Protein AF-A0A7S1ZE41-F1 (afdb_monomer_lite)

Foldseek 3Di:
DVQCPVPPLERLEEEAEDEAAALLLADAQPPPRDGSVRHHHWDKDFDPDDVPDFVDDDPNRGYHYGIYTYDYQDPHRDDRHGQDCQSVVQVVCVSVVDDFPFPDDDDDPDPPQGPGRRSVD

pLDDT: mean 70.13, std 17.93, range [33.12, 95.06]

InterPro domains:
  IPR008757 Peptidase M6-like, domain [PF05547] (6-112)

Organism: NCBI:txid49249

Radius of gyration: 16.39 Å; chains: 1; bounding box: 39×30×40 Å

Secondary structure (DSSP, 8-state):
--S-SS-SSEES-EEEEEEEE-GGG-SB-TTT--BGGGSPPPEEEE----TT--SEEETTEEEEE-EEEEEEEE-SSSS-PBPPHHHHHHHHHHHTTPPP------SS--------TTS--

Structure (mmCIF, N/CA/C/O backbone):
data_AF-A0A7S1ZE41-F1
#
_entry.id   AF-A0A7S1ZE41-F1
#
loop_
_atom_site.group_PDB
_atom_site.id
_atom_site.type_symbol
_atom_site.label_atom_id
_atom_site.label_alt_id
_atom_site.label_comp_id
_atom_site.label_asym_id
_atom_site.label_entity_id
_atom_site.label_seq_id
_atom_site.pdbx_PDB_ins_code
_atom_site.Cartn_x
_atom_site.Cartn_y
_atom_site.Cartn_z
_atom_site.occupancy
_atom_site.B_iso_or_equiv
_atom_site.auth_seq_id
_atom_site.auth_comp_id
_atom_site.auth_asym_id
_atom_site.auth_atom_id
_atom_site.pdbx_PDB_model_num
ATOM 1 N N . ASP A 1 1 ? -20.770 -0.194 14.066 1.00 56.12 1 ASP A N 1
ATOM 2 C CA . ASP A 1 1 ? -19.327 -0.439 14.240 1.00 56.12 1 ASP A CA 1
ATOM 3 C C . ASP A 1 1 ? -18.935 -1.652 13.397 1.00 56.12 1 ASP A C 1
ATOM 5 O O . ASP A 1 1 ? -18.756 -2.743 13.907 1.00 56.12 1 ASP A O 1
ATOM 9 N N . LYS A 1 2 ? -18.972 -1.508 12.060 1.00 59.88 2 LYS A N 1
ATOM 10 C CA . LYS A 1 2 ? -18.813 -2.634 11.109 1.00 59.88 2 LYS A CA 1
ATOM 11 C C . LYS A 1 2 ? -17.345 -2.977 10.800 1.00 59.88 2 LYS A C 1
ATOM 13 O O . LYS A 1 2 ? -17.097 -4.012 10.197 1.00 59.88 2 LYS A O 1
ATOM 18 N N . PHE A 1 3 ? -16.417 -2.109 11.201 1.00 67.44 3 PHE A N 1
ATOM 19 C CA . PHE A 1 3 ? -14.979 -2.180 10.900 1.00 67.44 3 PHE A CA 1
ATOM 20 C C . PHE A 1 3 ? -14.111 -2.012 12.160 1.00 67.44 3 PHE A C 1
ATOM 22 O O . PHE A 1 3 ? -12.917 -1.772 12.053 1.00 67.44 3 PHE A O 1
ATOM 29 N N . ASP A 1 4 ? -14.760 -2.062 13.322 1.00 66.69 4 ASP A N 1
ATOM 30 C CA . ASP A 1 4 ? -14.193 -1.971 14.667 1.00 66.69 4 ASP A CA 1
ATOM 31 C C . ASP A 1 4 ? -14.782 -3.165 15.430 1.00 66.69 4 ASP A C 1
ATOM 33 O O . ASP A 1 4 ? -15.844 -3.089 16.060 1.00 66.69 4 ASP A O 1
ATOM 37 N N . ARG A 1 5 ? -14.199 -4.341 15.190 1.00 69.00 5 ARG A N 1
ATOM 38 C CA . ARG A 1 5 ? -14.721 -5.633 15.645 1.00 69.00 5 ARG A CA 1
ATOM 39 C C . ARG A 1 5 ? -14.494 -5.830 17.139 1.00 69.00 5 ARG A C 1
ATOM 41 O O . ARG A 1 5 ? -15.273 -6.551 17.769 1.00 69.00 5 ARG A O 1
ATOM 48 N N . ASN A 1 6 ? -13.457 -5.213 17.701 1.00 70.94 6 ASN A N 1
ATOM 49 C CA . ASN A 1 6 ? -13.135 -5.262 19.127 1.00 70.94 6 ASN A CA 1
ATOM 50 C C . ASN A 1 6 ? -13.776 -4.111 19.939 1.00 70.94 6 ASN A C 1
ATOM 52 O O . ASN A 1 6 ? -13.759 -4.178 21.168 1.00 70.94 6 ASN A O 1
ATOM 56 N N . LYS A 1 7 ? -14.430 -3.147 19.273 1.00 73.06 7 LYS A N 1
ATOM 57 C CA . LYS A 1 7 ? -15.149 -2.000 19.855 1.00 73.06 7 LYS A CA 1
ATOM 58 C C . LYS A 1 7 ? -14.240 -1.036 20.619 1.00 73.06 7 LYS A C 1
ATOM 60 O O . LYS A 1 7 ? -14.670 -0.453 21.618 1.00 73.06 7 LYS A O 1
ATOM 65 N N . ASP A 1 8 ? -12.996 -0.881 20.181 1.00 72.56 8 ASP A N 1
ATOM 66 C CA . ASP A 1 8 ? -12.032 0.033 20.799 1.00 72.56 8 ASP A CA 1
ATOM 67 C C . ASP A 1 8 ? -12.079 1.460 20.208 1.00 72.56 8 ASP A C 1
ATOM 69 O O . ASP A 1 8 ? -11.381 2.360 20.684 1.00 72.56 8 ASP A O 1
ATOM 73 N N . GLY A 1 9 ? -12.950 1.702 19.221 1.00 68.62 9 GLY A N 1
ATOM 74 C CA . GLY A 1 9 ? -13.095 2.990 18.544 1.00 68.62 9 GLY A CA 1
ATOM 75 C C . GLY A 1 9 ? -12.050 3.236 17.450 1.00 68.62 9 GLY A C 1
ATOM 76 O O . GLY A 1 9 ? -11.916 4.373 16.976 1.00 68.62 9 GLY A O 1
ATOM 77 N N . ILE A 1 10 ? -11.310 2.200 17.048 1.00 71.75 10 ILE A N 1
ATOM 78 C CA . ILE A 1 10 ? -10.292 2.217 15.999 1.00 71.75 10 ILE A CA 1
ATOM 79 C C . ILE A 1 10 ? -10.726 1.254 14.885 1.00 71.75 10 ILE A C 1
ATOM 81 O O . ILE A 1 10 ? -11.302 0.200 15.122 1.00 71.75 10 ILE A O 1
ATOM 85 N N . ILE A 1 11 ? -10.484 1.626 13.628 1.00 75.44 11 ILE A N 1
ATOM 86 C CA . ILE A 1 11 ? -10.661 0.700 12.506 1.00 75.44 11 ILE A CA 1
ATOM 87 C C . ILE A 1 11 ? -9.623 -0.420 12.626 1.00 75.44 11 ILE A C 1
ATOM 89 O O . ILE A 1 11 ? -8.423 -0.134 12.671 1.00 75.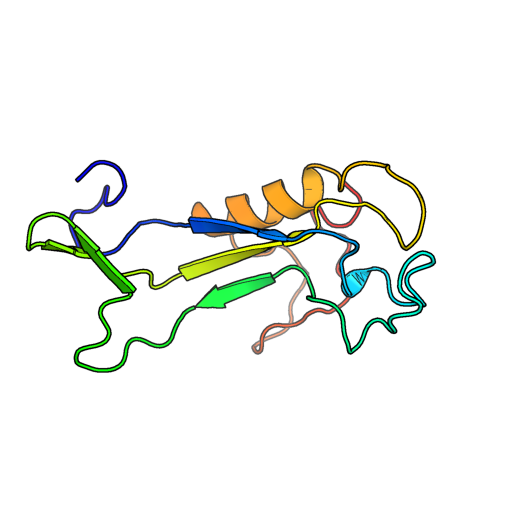44 11 ILE A O 1
ATOM 93 N N . ASP A 1 12 ? -10.088 -1.674 12.596 1.00 70.81 12 ASP A N 1
ATOM 94 C CA . ASP A 1 12 ? -9.250 -2.868 12.757 1.00 70.81 12 ASP A CA 1
ATOM 95 C C . ASP A 1 12 ? -8.112 -2.891 11.729 1.00 70.81 12 ASP A C 1
ATOM 97 O O . ASP A 1 12 ? -6.959 -3.154 12.074 1.00 70.81 12 ASP A O 1
ATOM 101 N N . SER A 1 13 ? -8.420 -2.585 10.460 1.00 71.25 13 SER A N 1
ATOM 102 C CA . SER A 1 13 ? -7.393 -2.294 9.463 1.00 71.25 13 SER A CA 1
A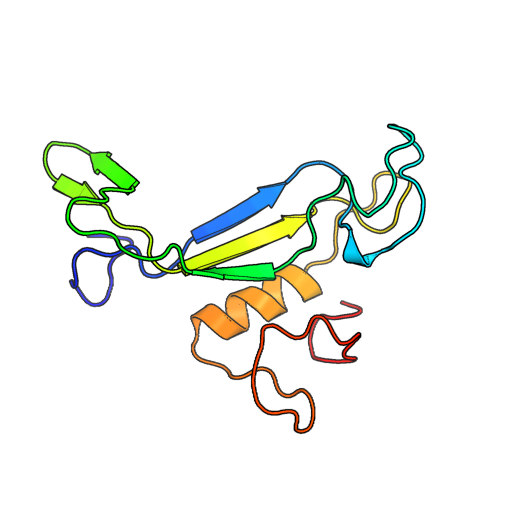TOM 103 C C . SER A 1 13 ? -7.912 -1.623 8.183 1.00 71.25 13 SER A C 1
ATOM 105 O O . SER A 1 13 ? -9.095 -1.702 7.842 1.00 71.25 13 SER A O 1
ATOM 107 N N . ILE A 1 14 ? -6.999 -0.964 7.464 1.00 78.69 14 ILE A N 1
ATOM 108 C CA . ILE A 1 14 ? -7.233 -0.359 6.152 1.00 78.69 14 ILE A CA 1
ATOM 109 C C . ILE A 1 14 ? -6.070 -0.692 5.212 1.00 78.69 14 ILE A C 1
ATOM 111 O O . ILE A 1 14 ? -4.907 -0.697 5.627 1.00 78.69 14 ILE A O 1
ATOM 115 N N . THR A 1 15 ? -6.391 -0.926 3.941 1.00 82.00 15 THR A N 1
ATOM 116 C CA . THR A 1 15 ? -5.410 -1.159 2.878 1.00 82.00 15 THR A CA 1
ATOM 117 C C . THR A 1 15 ? -5.579 -0.117 1.784 1.00 82.00 15 THR A C 1
ATOM 119 O O . THR A 1 15 ? -6.686 0.099 1.290 1.00 82.00 15 THR A O 1
ATOM 122 N N . PHE A 1 16 ? -4.474 0.504 1.387 1.00 84.81 16 PHE A N 1
ATOM 123 C CA . PHE A 1 16 ? -4.392 1.423 0.263 1.00 84.81 16 PHE A CA 1
ATOM 124 C C . PHE A 1 16 ? -3.750 0.736 -0.935 1.00 84.81 16 PHE A C 1
ATOM 126 O O . PHE A 1 16 ? -2.746 0.037 -0.805 1.00 84.81 16 PHE A O 1
ATOM 133 N N . LEU A 1 17 ? -4.315 0.994 -2.108 1.00 87.06 17 LEU A N 1
ATOM 134 C CA . LEU A 1 17 ? -3.728 0.622 -3.383 1.00 87.06 17 LEU A CA 1
ATOM 135 C C . LEU A 1 17 ? -3.366 1.904 -4.124 1.00 87.06 17 LEU A C 1
ATOM 137 O O . LEU A 1 17 ? -4.242 2.740 -4.356 1.00 87.06 17 LEU A O 1
ATOM 141 N N . HIS A 1 18 ? -2.089 2.085 -4.452 1.00 88.31 18 HIS A N 1
ATOM 142 C CA . HIS A 1 18 ? -1.632 3.261 -5.187 1.00 88.31 18 HIS A CA 1
ATOM 143 C C . HIS A 1 18 ? -1.387 2.934 -6.657 1.00 88.31 18 HIS A C 1
ATOM 145 O O . HIS A 1 18 ? -0.927 1.849 -7.009 1.00 88.31 18 HIS A O 1
ATOM 151 N N . SER A 1 19 ? -1.675 3.904 -7.525 1.00 88.50 19 SER A N 1
ATOM 152 C CA . SER A 1 19 ? -1.372 3.814 -8.951 1.00 88.50 19 SER A CA 1
ATOM 153 C C . SER A 1 19 ? 0.131 3.681 -9.198 1.00 88.50 19 SER A C 1
ATOM 155 O O . SER A 1 19 ? 0.941 4.227 -8.442 1.00 88.50 19 SER A O 1
ATOM 157 N N . GLY A 1 20 ? 0.491 3.028 -10.302 1.00 89.75 20 GLY A N 1
ATOM 158 C CA . GLY A 1 20 ? 1.882 2.880 -10.719 1.00 89.75 20 GLY A CA 1
ATOM 159 C C . GLY A 1 20 ? 2.597 1.717 -10.036 1.00 89.75 20 GLY A C 1
ATOM 160 O O . GLY A 1 20 ? 1.968 0.823 -9.468 1.00 89.75 20 GLY A O 1
ATOM 161 N N . TYR A 1 21 ? 3.922 1.749 -10.134 1.00 90.50 21 TYR A N 1
ATOM 162 C CA . TYR A 1 21 ? 4.819 0.685 -9.695 1.00 90.50 21 TYR A CA 1
ATOM 163 C C . TYR A 1 21 ? 5.350 0.921 -8.281 1.00 90.50 21 TYR A C 1
ATOM 165 O O . TYR A 1 21 ? 5.680 2.054 -7.922 1.00 90.50 21 TYR A O 1
ATOM 173 N N . GLY A 1 22 ? 5.504 -0.149 -7.505 1.00 88.00 22 GLY A N 1
ATOM 174 C CA . GLY A 1 22 ? 6.135 -0.095 -6.186 1.00 88.00 22 GLY A CA 1
ATOM 175 C C . GLY A 1 22 ? 7.631 0.223 -6.259 1.00 88.00 22 GLY A C 1
ATOM 176 O O . GLY A 1 22 ? 8.320 -0.171 -7.207 1.00 88.00 22 GLY A O 1
ATOM 177 N N . ALA A 1 23 ? 8.149 0.946 -5.265 1.00 87.00 23 ALA A N 1
ATOM 178 C CA . ALA A 1 23 ? 9.578 1.252 -5.163 1.00 87.00 23 ALA A CA 1
ATOM 179 C C . ALA A 1 23 ? 10.442 -0.004 -4.948 1.00 87.00 23 ALA A C 1
ATOM 181 O O . ALA A 1 23 ? 11.612 -0.008 -5.327 1.00 87.00 23 ALA A O 1
ATOM 182 N N . GLU A 1 24 ? 9.866 -1.088 -4.416 1.00 82.00 24 GLU A N 1
ATOM 183 C CA . GLU A 1 24 ? 10.536 -2.373 -4.189 1.00 82.00 24 GLU A CA 1
ATOM 184 C C . GLU A 1 24 ? 11.103 -3.016 -5.465 1.00 82.00 24 GLU A C 1
ATOM 186 O O . GLU A 1 24 ? 12.055 -3.790 -5.391 1.00 82.00 24 GLU A O 1
ATOM 191 N N . PHE A 1 25 ? 10.567 -2.673 -6.642 1.00 83.75 25 PHE A N 1
ATOM 192 C CA . PHE A 1 25 ? 11.080 -3.159 -7.926 1.00 83.75 25 PHE A CA 1
ATOM 193 C C . PHE A 1 25 ? 12.368 -2.449 -8.371 1.00 83.75 25 PHE A C 1
ATOM 195 O O . PHE A 1 25 ? 12.996 -2.878 -9.341 1.00 83.75 25 PHE A O 1
ATOM 202 N N . GLY A 1 26 ? 12.777 -1.372 -7.688 1.00 86.38 26 GLY A N 1
ATOM 203 C CA . GLY A 1 26 ? 13.924 -0.558 -8.086 1.00 86.38 26 GLY A CA 1
ATOM 204 C C . GLY A 1 26 ? 13.758 0.034 -9.491 1.00 86.38 26 GLY A C 1
ATOM 205 O O . GLY A 1 26 ? 12.665 0.045 -10.055 1.00 86.38 26 GLY A O 1
ATOM 206 N N . GLY A 1 27 ? 14.841 0.546 -10.077 1.00 91.25 27 GLY A N 1
ATOM 207 C CA . GLY A 1 27 ? 14.847 1.029 -11.464 1.00 91.25 27 GLY A CA 1
ATOM 208 C C . GLY A 1 27 ? 14.016 2.295 -11.719 1.00 91.25 27 GLY A C 1
ATOM 209 O O . GLY A 1 27 ? 13.665 3.037 -10.796 1.00 91.25 27 GLY A O 1
ATOM 210 N N . ILE A 1 28 ? 13.730 2.541 -13.001 1.00 94.75 28 ILE A N 1
ATOM 211 C CA . ILE A 1 28 ? 13.018 3.725 -13.499 1.00 94.75 28 ILE A CA 1
ATOM 212 C C . ILE A 1 28 ? 11.653 3.294 -14.041 1.00 94.75 28 ILE A C 1
ATOM 214 O O . ILE A 1 28 ? 11.574 2.363 -14.841 1.00 94.75 28 ILE A O 1
ATOM 218 N N . ASP A 1 29 ? 10.596 3.980 -13.615 1.00 93.88 29 ASP A N 1
ATOM 219 C CA . ASP A 1 29 ? 9.256 3.861 -14.195 1.00 93.88 29 ASP A CA 1
ATOM 220 C C . ASP A 1 29 ? 9.278 4.295 -15.671 1.00 93.88 29 ASP A C 1
ATOM 222 O O . ASP A 1 29 ? 9.630 5.433 -15.983 1.00 93.88 29 ASP A O 1
ATOM 226 N N . CYS A 1 30 ? 8.889 3.404 -16.586 1.00 94.44 30 CYS A N 1
ATOM 227 C CA . CYS A 1 30 ? 8.972 3.667 -18.026 1.00 94.44 30 CYS A CA 1
ATOM 228 C C . CYS A 1 30 ? 7.946 4.684 -18.558 1.00 94.44 30 CYS A C 1
ATOM 230 O O . CYS A 1 30 ? 8.089 5.158 -19.684 1.00 94.44 30 CYS A O 1
ATOM 232 N N . HIS A 1 31 ? 6.909 5.015 -17.786 1.00 91.81 31 HIS A N 1
ATOM 233 C CA . HIS A 1 31 ? 5.882 5.986 -18.164 1.00 91.81 31 HIS A CA 1
ATOM 234 C C . HIS A 1 31 ? 6.167 7.375 -17.604 1.00 91.81 31 HIS A C 1
ATOM 236 O O . HIS A 1 31 ? 5.866 8.373 -18.256 1.00 91.81 31 HIS A O 1
ATOM 242 N N . THR A 1 32 ? 6.724 7.446 -16.395 1.00 93.88 32 THR A N 1
ATOM 243 C CA . THR A 1 32 ? 6.936 8.718 -15.686 1.00 93.88 32 THR A CA 1
ATOM 244 C C . THR A 1 32 ? 8.401 9.132 -15.593 1.00 93.88 32 THR A C 1
ATOM 246 O O . THR A 1 32 ? 8.690 10.250 -15.172 1.00 93.88 32 THR A O 1
ATOM 249 N N . SER A 1 33 ? 9.332 8.249 -15.966 1.00 95.06 33 SER A N 1
ATOM 250 C CA . SER A 1 33 ? 10.776 8.402 -15.741 1.00 95.06 33 SER A CA 1
ATOM 251 C C . SER A 1 33 ? 11.150 8.580 -14.262 1.00 95.06 33 SER A C 1
ATOM 253 O O . SER A 1 33 ? 12.235 9.068 -13.942 1.00 95.06 33 SER A O 1
ATOM 255 N N . SER A 1 34 ? 10.259 8.190 -13.346 1.00 93.38 34 SER A N 1
ATOM 256 C CA . SER A 1 34 ? 10.473 8.314 -11.907 1.00 93.38 34 SER A CA 1
ATOM 257 C C . SER A 1 34 ? 11.411 7.221 -11.394 1.00 93.38 34 SER A C 1
ATOM 259 O O . SER A 1 34 ? 11.193 6.028 -11.625 1.00 93.38 34 SER A O 1
ATOM 261 N N . ILE A 1 35 ? 12.456 7.627 -10.673 1.00 94.81 35 ILE A N 1
ATOM 262 C CA . ILE A 1 35 ? 13.351 6.719 -9.945 1.00 94.81 35 ILE A CA 1
ATOM 263 C C . ILE A 1 35 ? 12.632 6.114 -8.729 1.00 94.81 35 ILE A C 1
ATOM 265 O O . ILE A 1 35 ? 11.619 6.640 -8.264 1.00 94.81 35 ILE A O 1
ATOM 269 N N . TYR A 1 36 ? 13.119 4.983 -8.222 1.00 86.44 36 TYR A N 1
ATOM 270 C CA . TYR A 1 36 ? 12.454 4.258 -7.132 1.00 86.44 36 TYR A CA 1
ATOM 271 C C . TYR A 1 36 ? 12.334 5.078 -5.836 1.00 86.44 36 TYR A C 1
ATOM 273 O O . TYR A 1 36 ? 11.342 4.932 -5.132 1.00 86.44 36 TYR A O 1
ATOM 281 N N . GLU A 1 37 ? 13.261 6.000 -5.560 1.00 90.69 37 GLU A N 1
ATOM 282 C CA . GLU A 1 37 ? 13.224 6.899 -4.397 1.00 90.69 37 GLU A CA 1
ATOM 283 C C . GLU A 1 37 ? 12.021 7.854 -4.409 1.00 90.69 37 GLU A C 1
ATOM 285 O O . GLU A 1 37 ? 11.597 8.336 -3.361 1.00 90.69 37 GLU A O 1
ATOM 290 N N . ASN A 1 38 ? 11.456 8.108 -5.591 1.00 92.38 38 ASN A N 1
ATOM 291 C CA . ASN A 1 38 ? 10.278 8.952 -5.783 1.00 92.38 38 ASN A CA 1
ATOM 292 C C . ASN A 1 38 ? 8.981 8.132 -5.902 1.00 92.38 38 ASN A C 1
ATOM 294 O O . ASN A 1 38 ? 7.930 8.681 -6.239 1.00 92.38 38 ASN A O 1
ATOM 298 N N . ARG A 1 39 ? 9.039 6.817 -5.662 1.00 90.19 39 ARG A N 1
ATOM 299 C CA . ARG A 1 39 ? 7.881 5.916 -5.657 1.00 90.19 39 ARG A CA 1
ATOM 300 C C . ARG A 1 39 ? 7.590 5.439 -4.239 1.00 90.19 39 ARG A C 1
ATOM 302 O O . ARG A 1 39 ? 8.438 5.478 -3.352 1.00 90.19 39 ARG A O 1
ATOM 309 N N . ILE A 1 40 ? 6.357 4.999 -4.015 1.00 86.56 40 ILE A N 1
ATOM 310 C CA . ILE A 1 40 ? 5.946 4.452 -2.723 1.00 86.56 40 ILE A CA 1
ATOM 311 C C . ILE A 1 40 ? 6.432 3.004 -2.649 1.00 86.56 40 ILE A C 1
ATOM 313 O O . ILE A 1 40 ? 6.177 2.212 -3.552 1.00 86.56 40 ILE A O 1
ATOM 317 N N . TRP A 1 41 ? 7.145 2.664 -1.578 1.00 84.44 41 TRP A N 1
ATOM 318 C CA . TRP A 1 41 ? 7.499 1.281 -1.261 1.00 84.44 41 TRP A CA 1
ATOM 319 C C . TRP A 1 41 ? 6.302 0.607 -0.592 1.00 84.44 41 TRP A C 1
ATOM 321 O O . TRP A 1 41 ? 5.764 1.180 0.354 1.00 84.44 41 TRP A O 1
ATOM 331 N N . SER A 1 42 ? 5.880 -0.578 -1.035 1.00 80.44 42 SER A N 1
ATOM 332 C CA . SER A 1 42 ? 4.787 -1.315 -0.374 1.00 80.44 42 SER A CA 1
ATOM 333 C C . SER A 1 42 ? 5.139 -1.669 1.084 1.00 80.44 42 SER A C 1
ATOM 335 O O . SER A 1 42 ? 6.193 -2.249 1.336 1.00 80.44 42 SER A O 1
ATOM 337 N N . HIS A 1 43 ? 4.295 -1.324 2.063 1.00 76.56 43 HIS A N 1
ATOM 338 C CA . HIS A 1 43 ? 4.591 -1.585 3.480 1.00 76.56 43 HIS A CA 1
ATOM 339 C C . HIS A 1 43 ? 3.355 -1.571 4.389 1.00 76.56 43 HIS A C 1
ATOM 341 O O . HIS A 1 43 ? 2.346 -0.921 4.099 1.00 76.56 43 HIS A O 1
ATOM 347 N N . LYS A 1 44 ? 3.490 -2.200 5.564 1.00 77.38 44 LYS A N 1
ATOM 348 C CA . LYS A 1 44 ? 2.651 -1.957 6.745 1.00 77.38 44 LYS A CA 1
ATOM 349 C C . LYS A 1 44 ? 3.300 -0.940 7.671 1.00 77.38 44 LYS A C 1
ATOM 351 O O . LYS A 1 44 ? 4.458 -1.083 8.062 1.00 77.38 44 LYS A O 1
ATOM 356 N N . TRP A 1 45 ? 2.526 0.041 8.120 1.00 76.88 45 TRP A N 1
ATOM 357 C CA . TRP A 1 45 ? 2.965 0.975 9.155 1.00 76.88 45 TRP A CA 1
ATOM 358 C C . TRP A 1 45 ? 1.853 1.285 10.153 1.00 76.88 45 TRP A C 1
ATOM 360 O O . TRP A 1 45 ? 0.753 0.727 10.102 1.00 76.88 45 TRP A O 1
ATOM 370 N N . PHE A 1 46 ? 2.167 2.160 11.104 1.00 75.38 46 PHE A N 1
ATOM 371 C CA . PHE A 1 46 ? 1.196 2.707 12.034 1.00 75.38 46 PHE A CA 1
ATOM 372 C C . PHE A 1 46 ? 1.248 4.233 12.035 1.00 75.38 46 PHE A C 1
ATOM 374 O O . PHE A 1 46 ? 2.317 4.848 12.024 1.00 75.38 46 PHE A O 1
ATOM 381 N N . ILE A 1 47 ? 0.079 4.858 12.060 1.00 75.12 47 ILE A N 1
ATOM 382 C CA . ILE A 1 47 ? -0.035 6.292 12.287 1.00 75.12 47 ILE A CA 1
ATOM 383 C C . ILE A 1 47 ? 0.118 6.491 13.790 1.00 75.12 47 ILE A C 1
ATOM 385 O O . ILE A 1 47 ? -0.675 5.967 14.572 1.00 75.12 47 ILE A O 1
ATOM 389 N N . LYS A 1 48 ? 1.165 7.213 14.204 1.00 67.88 48 LYS A N 1
ATOM 390 C CA . LYS A 1 48 ? 1.381 7.536 15.618 1.00 67.88 48 LYS A CA 1
ATOM 391 C C . LYS A 1 48 ? 0.161 8.307 16.137 1.00 67.88 48 LYS A C 1
ATOM 393 O O . LYS A 1 48 ? -0.092 9.405 15.637 1.00 67.88 48 LYS A O 1
ATOM 398 N N . PRO A 1 49 ? -0.593 7.767 17.111 1.00 61.03 49 PRO A N 1
ATOM 399 C CA . PRO A 1 49 ? -1.725 8.487 17.663 1.00 61.03 49 PRO A CA 1
ATOM 400 C C . PRO A 1 49 ? -1.194 9.654 18.496 1.00 61.03 49 PRO A C 1
ATOM 402 O O . PRO A 1 49 ? -0.580 9.456 19.542 1.00 61.03 49 PRO A O 1
ATOM 405 N N . ASN A 1 50 ? -1.421 10.879 18.027 1.00 63.53 50 ASN A N 1
ATOM 406 C CA . ASN A 1 50 ? -1.269 12.068 18.859 1.00 63.53 50 ASN A CA 1
ATOM 407 C C . ASN A 1 50 ? -2.592 12.340 19.595 1.00 63.53 50 ASN A C 1
ATOM 409 O O . ASN A 1 50 ? -3.659 12.082 19.030 1.00 63.53 50 ASN A O 1
ATOM 413 N N . PRO A 1 51 ? -2.568 12.880 20.828 1.00 60.12 51 PRO A N 1
ATOM 414 C CA . PRO A 1 51 ? -3.788 13.273 21.528 1.00 60.12 51 PRO A CA 1
ATOM 415 C C . PRO A 1 51 ? -4.634 14.214 20.658 1.00 60.12 51 PRO A C 1
ATOM 417 O O . PRO A 1 51 ? -4.156 15.259 20.223 1.00 60.12 51 PRO A O 1
ATOM 420 N N . GLY A 1 52 ? -5.881 13.827 20.372 1.00 60.38 52 GLY A N 1
ATOM 421 C CA . GLY A 1 52 ? -6.790 14.587 19.505 1.00 60.38 52 GLY A CA 1
ATOM 422 C C . GLY A 1 52 ? -6.678 14.290 18.004 1.00 60.38 52 GLY A C 1
ATOM 423 O O . GLY A 1 52 ? -7.446 14.856 17.227 1.00 60.38 52 GLY A O 1
ATOM 424 N N . PHE A 1 53 ? -5.782 13.392 17.582 1.00 66.75 53 PHE A N 1
ATOM 425 C CA . PHE A 1 53 ? -5.747 12.914 16.203 1.00 66.75 53 PHE A CA 1
ATOM 426 C C . PHE A 1 53 ? -6.993 12.070 15.931 1.00 66.75 53 PHE A C 1
ATOM 428 O O . PHE A 1 53 ? -7.155 10.997 16.502 1.00 66.75 53 PHE A O 1
ATOM 435 N N . VAL A 1 54 ? -7.872 12.589 15.076 1.00 66.25 54 VAL A N 1
ATOM 436 C CA . VAL A 1 54 ? -9.057 11.900 14.569 1.00 66.25 54 VAL A CA 1
ATOM 437 C C . VAL A 1 54 ? -8.870 11.746 13.073 1.00 66.25 54 VAL A C 1
ATOM 439 O O . VAL A 1 54 ? -8.793 12.745 12.360 1.00 66.25 54 VAL A O 1
ATOM 442 N N . THR A 1 55 ? -8.777 10.508 12.592 1.00 70.81 55 THR A N 1
ATOM 443 C CA . THR A 1 55 ? -8.539 10.254 11.165 1.00 70.81 55 THR A CA 1
ATOM 444 C C . THR A 1 55 ? -9.743 10.649 10.317 1.00 70.81 55 THR A C 1
ATOM 446 O O . THR A 1 55 ? -9.586 11.155 9.211 1.00 70.81 55 THR A O 1
ATOM 449 N N . SER A 1 56 ? -10.957 10.448 10.832 1.00 72.50 56 SER A N 1
ATOM 450 C CA . SER A 1 56 ? -12.178 10.947 10.205 1.00 72.50 56 SER A CA 1
ATOM 451 C C . SER A 1 56 ? -13.305 11.109 11.223 1.00 72.50 56 SER A C 1
ATOM 453 O O . SER A 1 56 ? -13.306 10.477 12.278 1.00 72.50 56 SER A O 1
ATOM 455 N N . ARG A 1 57 ? -14.294 11.947 10.906 1.00 74.38 57 ARG A N 1
ATOM 456 C CA . ARG A 1 57 ? -15.553 12.031 11.652 1.00 74.38 57 ARG A CA 1
ATOM 457 C C . ARG A 1 57 ? -16.708 11.689 10.733 1.00 74.38 57 ARG A C 1
ATOM 459 O O . ARG A 1 57 ? -16.934 12.384 9.748 1.00 74.38 57 ARG A O 1
ATOM 466 N N . ILE A 1 58 ? -17.478 10.666 11.090 1.00 72.06 58 ILE A N 1
ATOM 467 C CA . ILE A 1 58 ? -18.685 10.280 10.352 1.00 72.06 58 ILE A CA 1
ATOM 468 C C . ILE A 1 58 ? -19.862 10.321 11.319 1.00 72.06 58 ILE A C 1
ATOM 470 O O . ILE A 1 58 ? -19.841 9.678 12.367 1.00 72.06 58 ILE A O 1
ATOM 474 N N . SER A 1 59 ? -20.881 11.118 10.984 1.00 77.06 59 SER A N 1
ATOM 475 C CA . SER A 1 59 ? -22.111 11.258 11.782 1.00 77.06 59 SER A CA 1
ATOM 476 C C . SER A 1 59 ? -21.858 11.572 13.268 1.00 77.06 59 SER A C 1
ATOM 478 O O . SER A 1 59 ? -22.514 11.023 14.148 1.00 77.06 59 SER A O 1
ATOM 480 N N . GLY A 1 60 ? -20.872 12.428 13.559 1.00 71.56 60 GLY A N 1
ATOM 481 C CA . GLY A 1 60 ? -20.527 12.842 14.927 1.00 71.56 60 GLY A CA 1
ATOM 482 C C . GLY A 1 60 ? -19.679 11.842 15.723 1.00 71.56 60 GLY A C 1
ATOM 483 O O . GLY A 1 60 ? -19.287 12.154 16.845 1.00 71.56 60 GLY A O 1
ATOM 484 N N . LYS A 1 61 ? -19.345 10.677 15.154 1.00 70.88 61 LYS A N 1
ATOM 485 C CA . LYS A 1 61 ? -18.420 9.710 15.756 1.0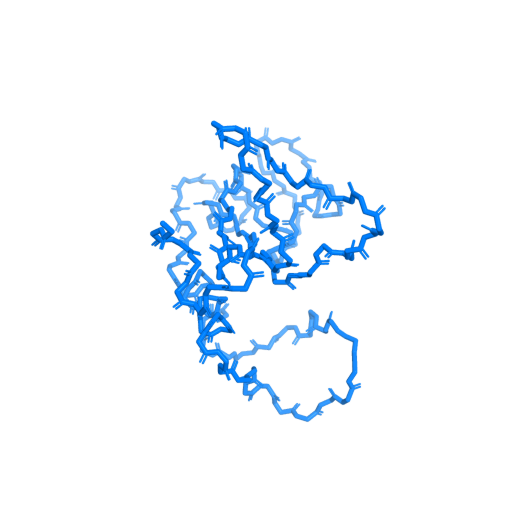0 70.88 61 LYS A CA 1
ATOM 486 C C . LYS A 1 61 ? -17.002 9.936 15.244 1.00 70.88 61 LYS A C 1
ATOM 488 O O . LYS A 1 61 ? -16.800 10.112 14.042 1.00 70.88 61 LYS A O 1
ATOM 493 N N . ASN A 1 62 ? -16.031 9.908 16.153 1.00 75.88 62 ASN A N 1
ATOM 494 C CA . ASN A 1 62 ? -14.617 9.872 15.790 1.00 75.88 62 ASN A CA 1
ATOM 495 C C . ASN A 1 62 ? -14.272 8.478 15.266 1.00 75.88 62 ASN A C 1
ATOM 497 O O . ASN A 1 62 ? -14.652 7.480 15.871 1.00 75.88 62 ASN A O 1
ATOM 501 N N . ILE A 1 63 ? -13.543 8.437 14.161 1.00 74.25 63 ILE A N 1
ATOM 502 C CA . ILE A 1 63 ? -12.967 7.235 13.580 1.00 74.25 63 ILE A CA 1
ATOM 503 C C . ILE A 1 63 ? -11.459 7.422 13.580 1.00 74.25 63 ILE A C 1
ATOM 505 O O . ILE A 1 63 ? -10.946 8.402 13.032 1.00 74.25 63 ILE A O 1
ATOM 509 N N . ASN A 1 64 ? -10.762 6.466 14.180 1.00 77.06 64 ASN A N 1
ATOM 510 C CA . ASN A 1 64 ? -9.311 6.450 14.229 1.00 77.06 64 ASN A CA 1
ATOM 511 C C . ASN A 1 64 ? -8.771 5.297 13.397 1.00 77.06 64 ASN A C 1
ATOM 513 O O . ASN A 1 64 ? -9.306 4.194 13.427 1.00 77.06 64 ASN A O 1
ATOM 517 N N . ILE A 1 65 ? -7.692 5.555 12.671 1.00 76.19 65 ILE A N 1
ATOM 518 C CA . ILE A 1 65 ? -6.912 4.538 11.976 1.00 76.19 65 ILE A CA 1
ATOM 519 C C . ILE A 1 65 ? -5.543 4.526 12.636 1.00 76.19 65 ILE A C 1
ATOM 521 O O . ILE A 1 65 ? -4.822 5.522 12.591 1.00 76.19 65 ILE A O 1
ATOM 525 N N . SER A 1 66 ? -5.194 3.406 13.265 1.00 75.69 66 SER A N 1
ATOM 526 C CA . SER A 1 66 ? -3.878 3.241 13.884 1.00 75.69 66 SER A CA 1
ATOM 527 C C . SER A 1 66 ? -2.913 2.489 12.976 1.00 75.69 66 SER A C 1
ATOM 529 O O . SER A 1 66 ? -1.761 2.891 12.868 1.00 75.69 66 SER A O 1
ATOM 531 N N . ASN A 1 67 ? -3.371 1.451 12.273 1.00 78.00 67 ASN A N 1
ATOM 532 C CA . ASN A 1 67 ? -2.544 0.645 11.376 1.00 78.00 67 ASN A CA 1
ATOM 533 C C . ASN A 1 67 ? -3.048 0.757 9.937 1.00 78.00 67 ASN A C 1
ATOM 535 O O . ASN A 1 67 ? -4.256 0.808 9.705 1.00 78.00 67 ASN A O 1
ATOM 539 N N . TYR A 1 68 ? -2.124 0.760 8.980 1.00 79.69 68 TYR A N 1
ATOM 540 C CA . TYR A 1 68 ? -2.454 0.702 7.561 1.00 79.69 68 TYR A CA 1
ATOM 541 C C . TYR A 1 68 ? -1.439 -0.133 6.789 1.00 79.69 68 TYR A C 1
ATOM 543 O O . TYR A 1 68 ? -0.285 -0.278 7.197 1.00 79.69 68 TYR A O 1
ATOM 551 N N . VAL A 1 69 ? -1.897 -0.636 5.651 1.00 82.06 69 VAL A N 1
ATOM 552 C CA . VAL A 1 69 ? -1.083 -1.267 4.614 1.00 82.06 69 VAL A CA 1
ATOM 553 C C . VAL A 1 69 ? -1.190 -0.427 3.350 1.00 82.06 69 VAL A C 1
ATOM 555 O O . VAL A 1 69 ? -2.270 0.073 3.039 1.00 82.06 69 VAL A O 1
ATOM 558 N N . ILE A 1 70 ? -0.102 -0.291 2.602 1.00 85.00 70 ILE A N 1
ATOM 559 C CA . ILE A 1 70 ? -0.112 0.297 1.263 1.00 85.00 70 ILE A CA 1
ATOM 560 C C . ILE A 1 70 ? 0.638 -0.603 0.281 1.00 85.00 70 ILE A C 1
ATOM 562 O O . ILE A 1 70 ? 1.696 -1.130 0.615 1.00 85.00 70 ILE A O 1
ATOM 566 N N . SER A 1 71 ? 0.082 -0.788 -0.918 1.00 86.69 71 SER A N 1
ATOM 567 C CA . SER A 1 71 ? 0.704 -1.574 -1.987 1.00 86.69 71 SER A CA 1
ATOM 568 C C . SER A 1 71 ? 0.451 -0.967 -3.369 1.00 86.69 71 SER A C 1
ATOM 570 O O . SER A 1 71 ? -0.518 -0.227 -3.567 1.00 86.69 71 SER A O 1
ATOM 572 N N . SER A 1 72 ? 1.338 -1.260 -4.316 1.00 88.69 72 SER A N 1
ATOM 573 C CA . SER A 1 72 ? 1.202 -0.839 -5.711 1.00 88.69 72 SER A CA 1
ATOM 574 C C . SER A 1 72 ? 0.160 -1.671 -6.465 1.00 88.69 72 SER A C 1
ATOM 576 O O . SER A 1 72 ? -0.137 -2.803 -6.089 1.00 88.69 72 SER A O 1
ATOM 578 N N . VAL A 1 73 ? -0.418 -1.109 -7.532 1.00 87.25 73 VAL A N 1
ATOM 579 C CA . VAL A 1 73 ? -1.363 -1.836 -8.406 1.00 87.25 73 VAL A CA 1
ATOM 580 C C . VAL A 1 73 ? -0.718 -2.419 -9.657 1.00 87.25 73 VAL A C 1
ATOM 582 O O . VAL A 1 73 ? -1.334 -3.278 -10.283 1.00 87.25 73 VAL A O 1
ATOM 585 N N . LEU A 1 74 ? 0.488 -1.978 -10.035 1.00 89.62 74 LEU A N 1
ATOM 586 C CA . LEU A 1 74 ? 1.214 -2.487 -11.202 1.00 89.62 74 LEU A CA 1
ATOM 587 C C . LEU A 1 74 ? 2.466 -3.263 -10.794 1.00 89.62 74 LEU A C 1
ATOM 589 O O . LEU A 1 74 ? 3.200 -2.868 -9.889 1.00 89.62 74 LEU A O 1
ATOM 593 N N . TYR A 1 75 ? 2.726 -4.348 -11.513 1.00 88.00 75 TYR A N 1
ATOM 594 C CA . TYR A 1 75 ? 3.904 -5.185 -11.348 1.00 88.00 75 TYR A CA 1
ATOM 595 C C . TYR A 1 75 ? 5.101 -4.642 -12.146 1.00 88.00 75 TYR A C 1
ATOM 597 O O . TYR A 1 75 ? 4.961 -4.244 -13.301 1.00 88.00 75 TYR A O 1
ATOM 605 N N . GLY A 1 76 ? 6.300 -4.682 -11.557 1.00 89.44 76 GLY A N 1
ATOM 606 C CA . GLY A 1 76 ? 7.546 -4.336 -12.247 1.00 89.44 76 GLY A CA 1
ATOM 607 C C . GLY A 1 76 ? 7.796 -2.830 -12.338 1.00 89.44 76 GLY A C 1
ATOM 608 O O . GLY A 1 76 ? 7.598 -2.107 -11.369 1.00 89.44 76 GLY A O 1
ATOM 609 N N . THR A 1 77 ? 8.289 -2.364 -13.485 1.00 91.75 77 THR A N 1
ATOM 610 C CA . THR A 1 77 ? 8.586 -0.940 -13.760 1.00 91.75 77 THR A CA 1
ATOM 611 C C . THR A 1 77 ? 8.052 -0.463 -15.113 1.00 91.75 77 THR A C 1
ATOM 613 O O . THR A 1 77 ? 8.271 0.687 -15.503 1.00 91.75 77 THR A O 1
ATOM 616 N N . CYS A 1 78 ? 7.381 -1.349 -15.852 1.00 92.62 78 CYS A N 1
ATOM 617 C CA . CYS A 1 78 ? 6.789 -1.064 -17.150 1.00 92.62 78 CYS A CA 1
ATOM 618 C C . CYS A 1 78 ? 5.664 -2.054 -17.481 1.00 92.62 78 CYS A C 1
ATOM 620 O O . CYS A 1 78 ? 5.716 -3.204 -17.048 1.00 92.62 78 CYS A O 1
ATOM 622 N N . GLY A 1 79 ? 4.696 -1.632 -18.297 1.00 91.25 79 GLY A N 1
ATOM 623 C CA . GLY A 1 79 ? 3.566 -2.459 -18.719 1.00 91.25 79 GLY A CA 1
ATOM 624 C C . GLY A 1 79 ? 2.276 -2.198 -17.937 1.00 91.25 79 GLY A C 1
ATOM 625 O O . GLY A 1 79 ? 2.054 -1.126 -17.385 1.00 91.25 79 GLY A O 1
ATOM 626 N N . GLN A 1 80 ? 1.366 -3.169 -17.971 1.00 89.38 80 GLN A N 1
ATOM 627 C CA . GLN A 1 80 ? 0.036 -3.061 -17.354 1.00 89.38 80 GLN A CA 1
ATOM 628 C C . GLN A 1 80 ? -0.327 -4.303 -16.535 1.00 89.38 80 GLN A C 1
ATOM 630 O O . GLN A 1 80 ? -1.486 -4.488 -16.163 1.00 89.38 80 GLN A O 1
ATOM 635 N N . ASP A 1 81 ? 0.660 -5.153 -16.254 1.00 87.81 81 ASP A N 1
ATOM 636 C CA . ASP A 1 81 ? 0.451 -6.339 -15.440 1.00 87.81 81 ASP A CA 1
ATOM 637 C C . ASP A 1 81 ? 0.078 -5.913 -14.023 1.00 87.81 81 ASP A C 1
ATOM 639 O O . ASP A 1 81 ? 0.741 -5.078 -13.403 1.00 87.81 81 ASP A O 1
ATOM 643 N N . ILE A 1 82 ? -1.013 -6.480 -13.516 1.00 84.12 82 ILE A N 1
ATOM 644 C CA . ILE A 1 82 ? -1.512 -6.170 -12.180 1.00 84.12 82 ILE A CA 1
ATOM 645 C C . ILE A 1 82 ? -0.504 -6.699 -11.157 1.00 84.12 82 ILE A C 1
ATOM 647 O O . ILE A 1 82 ? -0.047 -7.843 -11.256 1.00 84.12 82 ILE A O 1
ATOM 651 N N . ALA A 1 83 ? -0.173 -5.864 -10.168 1.00 80.00 83 ALA A N 1
ATOM 652 C CA . ALA A 1 83 ? 0.618 -6.263 -9.014 1.00 80.00 83 ALA A CA 1
ATOM 653 C C . ALA A 1 83 ? -0.008 -7.510 -8.405 1.00 80.00 83 ALA A C 1
ATOM 655 O O . ALA A 1 83 ? -1.213 -7.589 -8.148 1.00 80.00 83 ALA A O 1
ATOM 656 N N . ARG A 1 84 ? 0.811 -8.537 -8.254 1.00 71.06 84 ARG A N 1
ATOM 657 C CA . ARG A 1 84 ? 0.270 -9.842 -7.960 1.00 71.06 84 ARG A CA 1
ATOM 658 C C . ARG A 1 84 ? -0.193 -9.904 -6.495 1.00 71.06 84 ARG A C 1
ATOM 660 O O . ARG A 1 84 ? 0.291 -9.188 -5.617 1.00 71.06 84 ARG A O 1
ATOM 667 N N . ILE A 1 85 ? -1.156 -10.782 -6.220 1.00 61.53 85 ILE A N 1
ATOM 668 C CA . ILE A 1 85 ? -1.875 -10.815 -4.937 1.00 61.53 85 ILE A CA 1
ATOM 669 C C . ILE A 1 85 ? -0.985 -11.197 -3.744 1.00 61.53 85 ILE A C 1
ATOM 671 O O . ILE A 1 85 ? -1.398 -11.006 -2.602 1.00 61.53 85 ILE A O 1
ATOM 675 N N . GLY A 1 86 ? 0.222 -11.723 -3.985 1.00 57.69 86 GLY A N 1
ATOM 676 C CA . GLY A 1 86 ? 1.163 -12.154 -2.953 1.00 57.69 86 GLY A CA 1
ATOM 677 C C . GLY A 1 86 ? 1.553 -11.045 -1.984 1.00 57.69 86 GLY A C 1
ATOM 678 O O . GLY A 1 86 ? 1.478 -11.256 -0.776 1.00 57.69 86 GLY A O 1
ATOM 679 N N . THR A 1 87 ? 1.887 -9.857 -2.489 1.00 60.16 87 THR A N 1
ATOM 680 C CA . THR A 1 87 ? 2.281 -8.709 -1.659 1.00 60.16 87 THR A CA 1
ATOM 681 C C . THR A 1 87 ? 1.113 -8.231 -0.802 1.00 60.16 87 THR A C 1
ATOM 683 O O . THR A 1 87 ? 1.236 -8.106 0.410 1.00 60.16 87 THR A O 1
ATOM 686 N N . ILE A 1 88 ? -0.070 -8.073 -1.399 1.00 63.59 88 ILE A N 1
ATOM 687 C CA . ILE A 1 88 ? -1.283 -7.682 -0.667 1.00 63.59 88 ILE A CA 1
ATOM 688 C C . ILE A 1 88 ? -1.656 -8.752 0.375 1.00 63.59 88 ILE A C 1
ATOM 690 O O . ILE A 1 88 ? -2.023 -8.422 1.499 1.00 63.59 88 ILE A O 1
ATOM 694 N N . SER A 1 89 ? -1.521 -10.037 0.034 1.00 56.59 89 SER A N 1
ATOM 695 C CA . SER A 1 89 ? -1.818 -11.159 0.937 1.00 56.59 89 SER A CA 1
ATOM 696 C C . SER A 1 89 ? -0.829 -11.265 2.099 1.00 56.59 89 SER A C 1
ATOM 698 O O . SER A 1 89 ? -1.248 -11.573 3.214 1.00 56.59 89 SER A O 1
ATOM 700 N N . HIS A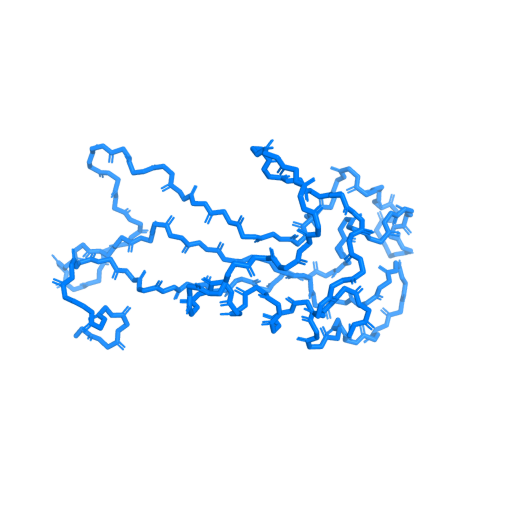 1 90 ? 0.459 -10.988 1.868 1.00 57.94 90 HIS A N 1
ATOM 701 C CA . HIS A 1 90 ? 1.486 -10.913 2.912 1.00 57.94 90 HIS A CA 1
ATOM 702 C C . HIS A 1 90 ? 1.111 -9.873 3.968 1.00 57.94 90 HIS A C 1
ATOM 704 O O . HIS A 1 90 ? 1.068 -10.162 5.163 1.00 57.94 90 HIS A O 1
ATOM 710 N N . GLU A 1 91 ? 0.747 -8.680 3.504 1.00 57.84 91 GLU A N 1
ATOM 711 C CA . GLU A 1 91 ? 0.414 -7.558 4.370 1.00 57.84 91 GLU A CA 1
ATOM 712 C C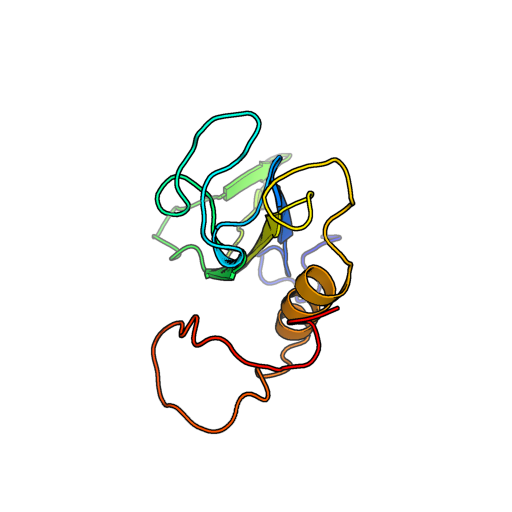 . GLU A 1 91 ? -0.945 -7.736 5.075 1.00 57.84 91 GLU A C 1
ATOM 714 O O . GLU A 1 91 ? -1.091 -7.373 6.243 1.00 57.84 91 GLU A O 1
ATOM 719 N N . ILE A 1 92 ? -1.927 -8.379 4.425 1.00 63.44 92 ILE A N 1
ATOM 720 C CA . ILE A 1 92 ? -3.170 -8.823 5.084 1.00 63.44 92 ILE A CA 1
ATOM 721 C C . ILE A 1 92 ? -2.871 -9.880 6.161 1.00 63.44 92 ILE A C 1
ATOM 723 O O . ILE A 1 92 ? -3.512 -9.887 7.211 1.00 63.44 92 ILE A O 1
ATOM 727 N N . GLY A 1 93 ? -1.871 -10.744 5.965 1.00 56.12 93 GLY A N 1
ATOM 728 C CA . GLY A 1 93 ? -1.416 -11.691 6.988 1.00 56.12 93 GLY A CA 1
ATOM 729 C C . GLY A 1 93 ? -1.003 -10.997 8.290 1.00 56.12 93 GLY A C 1
ATOM 730 O O . GLY A 1 93 ? -1.371 -11.447 9.378 1.00 56.12 93 GLY A O 1
ATOM 731 N N . HIS A 1 94 ? -0.338 -9.843 8.198 1.00 56.03 94 HIS A N 1
ATOM 732 C CA . HIS A 1 94 ? -0.003 -9.022 9.365 1.00 56.03 94 HIS A CA 1
ATOM 733 C C . HIS A 1 94 ? -1.230 -8.442 10.076 1.00 56.03 94 HIS A C 1
ATOM 735 O O . HIS A 1 94 ? -1.204 -8.291 11.297 1.00 56.03 94 HIS A O 1
ATOM 741 N N . MET A 1 95 ? -2.329 -8.192 9.359 1.00 59.09 95 MET A N 1
ATOM 742 C CA . MET A 1 95 ? -3.603 -7.777 9.966 1.00 59.09 95 MET A CA 1
ATOM 743 C C . MET A 1 95 ? -4.231 -8.883 10.825 1.00 59.09 95 MET A C 1
ATOM 745 O O . MET A 1 95 ? -4.991 -8.595 11.745 1.00 59.09 95 MET A O 1
ATOM 749 N N . LEU A 1 96 ? -3.888 -10.148 10.565 1.00 58.88 96 LEU A N 1
ATOM 750 C CA . LEU A 1 96 ? -4.328 -11.306 11.346 1.00 58.88 96 LEU A CA 1
ATOM 751 C C . LEU A 1 96 ? -3.359 -11.662 12.489 1.00 58.88 96 LEU A C 1
ATOM 753 O O . LEU A 1 96 ? -3.428 -12.768 13.022 1.00 58.88 96 LEU A O 1
ATOM 757 N N . ASN A 1 97 ? -2.463 -10.743 12.873 1.00 57.50 97 ASN A N 1
ATOM 758 C CA . ASN A 1 97 ? -1.398 -10.954 13.863 1.00 57.50 97 ASN A CA 1
ATOM 759 C C . ASN A 1 97 ? -0.393 -12.060 13.494 1.00 57.50 97 ASN A C 1
ATOM 761 O O . ASN A 1 97 ? 0.273 -12.605 14.377 1.00 57.50 97 ASN A O 1
ATOM 765 N N . LEU A 1 98 ? -0.238 -12.396 12.208 1.00 48.81 98 LEU A N 1
ATOM 766 C CA . LEU A 1 98 ? 0.824 -13.309 11.795 1.00 48.81 98 LEU A CA 1
ATOM 767 C C . LEU A 1 98 ? 2.156 -12.544 11.749 1.00 48.81 98 LEU A C 1
ATOM 769 O O . LEU A 1 98 ? 2.243 -11.529 11.053 1.00 48.81 98 LEU A O 1
ATOM 773 N N . PRO A 1 99 ? 3.197 -12.981 12.477 1.00 53.06 99 PRO A N 1
ATOM 774 C CA . PRO A 1 99 ? 4.519 -12.373 12.390 1.00 53.06 99 PRO A CA 1
ATOM 775 C C . PRO A 1 99 ? 5.151 -12.665 11.026 1.00 53.06 99 PRO A C 1
ATOM 777 O O . PRO A 1 99 ? 4.923 -13.726 10.440 1.00 53.06 99 PRO A O 1
ATOM 780 N N . SER A 1 100 ? 5.977 -11.747 10.517 1.00 51.12 100 SER A N 1
ATOM 781 C CA . SER A 1 100 ? 6.765 -12.025 9.314 1.00 51.12 100 SER A CA 1
ATOM 782 C C . SER A 1 100 ? 7.722 -13.177 9.629 1.00 51.12 100 SER A C 1
ATOM 784 O O . SER A 1 100 ? 8.534 -13.074 10.543 1.00 51.12 100 SER A O 1
ATOM 786 N N . LEU A 1 101 ? 7.641 -14.281 8.884 1.00 47.97 101 LEU A N 1
ATOM 787 C CA . LEU A 1 101 ? 8.480 -15.473 9.095 1.00 47.97 101 LEU A CA 1
ATOM 788 C C . LEU A 1 101 ? 9.901 -15.328 8.512 1.00 47.97 101 LEU A C 1
ATOM 790 O O . LEU A 1 101 ? 10.588 -16.324 8.288 1.00 47.97 101 LEU A O 1
ATOM 794 N N . TYR A 1 102 ? 10.355 -14.098 8.256 1.00 58.53 102 TYR A N 1
ATOM 795 C CA . TYR A 1 102 ? 11.734 -13.846 7.857 1.00 58.53 102 TYR A CA 1
ATOM 796 C C . TYR A 1 102 ? 12.664 -14.224 9.007 1.00 58.53 102 TYR A C 1
ATOM 798 O O . TYR A 1 102 ? 12.461 -13.813 10.148 1.00 58.53 102 TYR A O 1
ATOM 806 N N . GLY A 1 103 ? 13.672 -15.043 8.712 1.00 36.38 103 GLY A N 1
ATOM 807 C CA . GLY A 1 103 ? 14.666 -15.450 9.695 1.00 36.38 103 GLY A CA 1
ATOM 808 C C . GLY A 1 103 ? 15.316 -14.241 10.376 1.00 36.38 103 GLY A C 1
ATOM 809 O O . GLY A 1 103 ? 15.965 -13.438 9.720 1.00 36.38 103 GLY A O 1
ATOM 810 N N . GLY A 1 104 ? 15.107 -14.155 11.693 1.00 41.41 104 GLY A N 1
ATOM 811 C CA . GLY A 1 104 ? 15.918 -13.496 12.721 1.00 41.41 104 GLY A CA 1
ATOM 812 C C . GLY A 1 104 ? 16.662 -12.206 12.367 1.00 41.41 104 GLY A C 1
ATOM 813 O O . GLY A 1 104 ? 17.834 -12.246 12.009 1.00 41.41 104 GLY A O 1
ATOM 814 N N . GLY A 1 105 ? 16.045 -11.064 12.663 1.00 35.03 105 GLY A N 1
ATOM 815 C CA . GLY A 1 105 ? 16.747 -9.792 12.828 1.00 35.03 105 GLY A CA 1
ATOM 816 C C . GLY A 1 105 ? 15.920 -8.841 13.682 1.00 35.03 105 GLY A C 1
ATOM 817 O O . GLY A 1 105 ? 14.846 -8.413 13.276 1.00 35.03 105 GLY A O 1
ATOM 818 N N . GLN A 1 106 ? 16.385 -8.566 14.899 1.00 37.81 106 GLN A N 1
ATOM 819 C CA . GLN A 1 106 ? 15.742 -7.649 15.836 1.00 37.81 106 GLN A CA 1
ATOM 820 C C . GLN A 1 106 ? 15.605 -6.243 15.245 1.00 37.81 106 GLN A C 1
ATOM 822 O O . GLN A 1 106 ? 16.606 -5.606 14.936 1.00 37.81 106 GLN A O 1
ATOM 827 N N . GLY A 1 107 ? 14.375 -5.730 15.257 1.00 39.34 107 GLY A N 1
ATOM 828 C CA . GLY A 1 107 ? 14.097 -4.298 15.263 1.00 39.34 107 GLY A CA 1
ATOM 829 C C . GLY A 1 107 ? 14.241 -3.593 13.914 1.00 39.34 107 GLY A C 1
ATOM 830 O O . GLY A 1 107 ? 15.149 -3.846 13.138 1.00 39.34 107 GLY A O 1
ATOM 831 N N . ASN A 1 108 ? 13.353 -2.621 13.708 1.00 33.12 108 ASN A N 1
ATOM 832 C CA . ASN A 1 108 ? 13.356 -1.645 12.617 1.00 33.12 108 ASN A CA 1
ATOM 833 C C . ASN A 1 108 ? 12.955 -2.200 11.252 1.00 33.12 108 ASN A C 1
ATOM 835 O O . ASN A 1 108 ? 13.823 -2.559 10.474 1.00 33.12 108 ASN A O 1
ATOM 839 N N . GLY A 1 109 ? 11.642 -2.179 10.970 1.00 39.00 109 GLY A N 1
ATOM 840 C CA . GLY A 1 109 ? 11.040 -1.969 9.639 1.00 39.00 109 GLY A CA 1
ATOM 841 C C . GLY A 1 109 ? 11.878 -2.388 8.431 1.00 39.00 109 GLY A C 1
ATOM 842 O O . GLY A 1 109 ? 12.087 -1.584 7.526 1.00 39.00 109 GLY A O 1
ATOM 843 N N . ALA A 1 110 ? 12.397 -3.614 8.456 1.00 36.72 1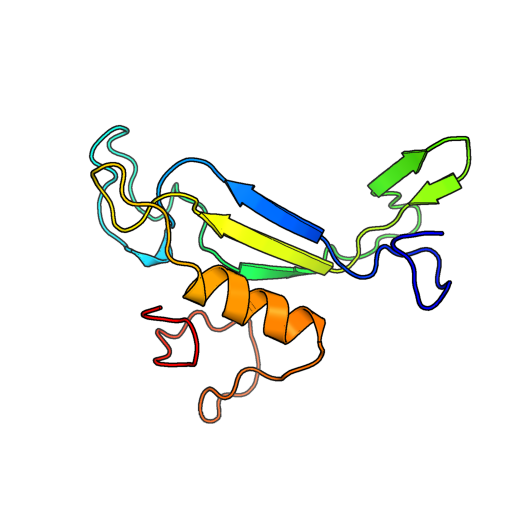10 ALA A N 1
ATOM 844 C CA . ALA A 1 110 ? 13.445 -4.028 7.551 1.00 36.72 110 ALA A CA 1
ATOM 845 C C . ALA A 1 110 ? 12.801 -4.566 6.281 1.00 36.72 110 ALA A C 1
ATOM 847 O O . ALA A 1 110 ? 12.432 -5.734 6.177 1.00 36.72 110 ALA A O 1
ATOM 848 N N . SER A 1 111 ? 12.734 -3.678 5.299 1.00 44.38 111 SER A N 1
ATOM 849 C CA . SER A 1 111 ? 12.764 -3.938 3.864 1.00 44.38 111 SER A CA 1
ATOM 850 C C . SER A 1 111 ? 14.024 -4.718 3.436 1.00 44.38 111 SER A C 1
ATOM 852 O O . SER A 1 111 ? 14.686 -4.387 2.455 1.00 44.38 111 SER A O 1
ATOM 854 N N . THR A 1 112 ? 14.390 -5.782 4.148 1.00 33.62 112 THR A N 1
ATOM 855 C CA . THR A 1 112 ? 15.470 -6.685 3.746 1.00 33.62 112 THR A CA 1
ATOM 856 C C . THR A 1 112 ? 14.892 -7.778 2.870 1.00 33.62 112 THR A C 1
ATOM 858 O O . THR A 1 112 ? 14.654 -8.874 3.364 1.00 33.62 112 THR A O 1
ATOM 861 N N . GLY A 1 113 ? 14.638 -7.449 1.596 1.00 39.28 113 GLY A N 1
ATOM 862 C CA . GLY A 1 113 ? 14.653 -8.360 0.436 1.00 39.28 113 GLY A CA 1
ATOM 863 C C . GLY A 1 113 ? 14.252 -9.821 0.675 1.00 39.28 113 GLY A C 1
ATOM 864 O O . GLY A 1 113 ? 14.934 -10.732 0.209 1.00 39.28 113 GLY A O 1
ATOM 865 N N . GLY A 1 114 ? 13.197 -10.064 1.449 1.00 35.25 114 GLY A N 1
ATOM 866 C CA . GLY A 1 114 ? 12.988 -11.350 2.092 1.00 35.25 114 GLY A CA 1
ATOM 867 C C . GLY A 1 114 ? 12.115 -12.244 1.236 1.00 35.25 114 GLY A C 1
ATOM 868 O O . GLY A 1 114 ? 10.956 -11.940 0.997 1.00 35.25 114 GLY A O 1
ATOM 869 N N . MET A 1 115 ? 12.644 -13.382 0.805 1.00 43.66 115 MET A N 1
ATOM 870 C CA . MET A 1 115 ? 11.939 -14.474 0.123 1.00 43.66 115 MET A CA 1
ATOM 871 C C . MET A 1 115 ? 10.903 -15.155 1.033 1.00 43.66 115 MET A C 1
ATOM 873 O O . MET A 1 115 ? 11.097 -16.275 1.494 1.00 43.66 115 MET A O 1
ATOM 877 N N . GLY A 1 116 ? 9.829 -14.450 1.359 1.00 40.97 116 GLY A N 1
ATOM 878 C CA . GLY A 1 116 ? 8.779 -14.891 2.272 1.00 40.97 116 GLY A CA 1
ATOM 879 C C . GLY A 1 116 ? 7.474 -15.050 1.523 1.00 40.97 116 GLY A C 1
ATOM 880 O O . GLY A 1 116 ? 7.365 -14.666 0.357 1.00 40.97 116 GLY A O 1
ATOM 881 N N . ILE A 1 117 ? 6.482 -15.638 2.188 1.00 38.56 117 ILE A N 1
ATOM 882 C CA . ILE A 1 117 ? 5.170 -15.915 1.598 1.00 38.56 117 ILE A CA 1
ATOM 883 C C . ILE A 1 117 ? 4.567 -14.583 1.122 1.00 38.56 117 ILE A C 1
ATOM 885 O O . ILE A 1 117 ? 4.110 -13.796 1.944 1.00 38.56 117 ILE A O 1
ATOM 889 N N . GLY A 1 118 ? 4.641 -14.322 -0.188 1.00 41.88 118 GLY A N 1
ATOM 890 C CA . GLY A 1 118 ? 4.159 -13.102 -0.843 1.00 41.88 118 GLY A CA 1
ATOM 891 C C . GLY A 1 118 ? 5.204 -12.213 -1.537 1.00 41.88 118 GLY A C 1
ATOM 892 O O . GLY A 1 118 ? 4.799 -11.347 -2.300 1.00 41.88 118 GLY A O 1
ATOM 893 N N . ASN A 1 119 ? 6.518 -12.432 -1.367 1.00 41.38 119 ASN A N 1
ATOM 894 C CA . ASN A 1 119 ? 7.556 -11.569 -1.980 1.00 41.38 119 ASN A CA 1
ATOM 895 C C . ASN A 1 119 ? 7.768 -11.802 -3.495 1.00 41.38 119 ASN A C 1
ATOM 897 O O . ASN A 1 119 ? 8.327 -10.970 -4.200 1.00 41.38 119 ASN A O 1
ATOM 901 N N . TYR A 1 120 ? 7.314 -12.944 -4.009 1.00 42.84 120 TYR A N 1
ATOM 902 C CA . TYR A 1 120 ? 7.338 -13.282 -5.443 1.00 42.84 120 TYR A CA 1
ATOM 903 C C . TYR A 1 120 ? 5.961 -13.602 -5.995 1.00 42.84 120 TYR A C 1
ATOM 905 O O . TYR A 1 120 ? 5.831 -13.972 -7.165 1.00 42.84 120 TYR A O 1
ATOM 913 N N . GLY A 1 121 ? 4.971 -13.582 -5.105 1.00 36.47 121 GLY A N 1
ATOM 914 C CA . GLY A 1 121 ? 3.606 -13.887 -5.463 1.00 36.47 121 GLY A CA 1
ATOM 915 C C . GLY A 1 121 ? 3.085 -12.814 -6.355 1.00 36.47 121 GLY A C 1
ATOM 916 O O . GLY A 1 121 ? 3.616 -11.683 -6.295 1.00 36.47 121 GLY A O 1
#

Sequence (121 aa):
DKFDRNKDGIIDSITFLHSGYGAEFGGIDCHTSSIYENRIWSHKWFIKPNPGFVTSRISGKNINISNYVISSVLYGTCGQDIARIGTISHEIGHMLNLPSLYGGGQGNGASTGGMGIGNYG